Protein AF-A0A7T5UUF8-F1 (afdb_monomer_lite)

Radius of gyration: 21.66 Å; chains: 1; bounding box: 45×39×67 Å

Foldseek 3Di:
DPPVVVVVVVVVVVVVVVLLVVLLVDDPVVLLVLLVVLLVLLVVLLVLLLVLVVLCVVLVHPDDDPPVQLVVLVVVPPRSSVVSVCVSCVVSVLLVCLNPPDDDPVCNSVSSVSSVVSSVVSVVSSVVSVVSSVVSVVSSVVRVD

pLDDT: mean 80.57, std 10.42, range [52.81, 93.88]

Sequence (145 aa):
MSSVKQRWSRRYHEVKERDERWISSIDIRMMNRALGVLFVAFVSLNFVDVLTTLAAISNGGAYAEMNPIAAGLFRLGFGGFVLALGLKYFPIVPLAYGVFIKETAARSVQVRTVKLATLCVLGAADVFYLAVAINNLLNLAIALG

Secondary structure (DSSP, 8-state):
-HHHHHHHHHHHHHHHHHHHHHHHHS-HHHHHHHHHHHHHHHHHHHHHHHHHHHHHHHTT-----SSHHHHHHHTT-HHHHHHHHHHHHTTHHHHHHHHHPPP-GGGHHHHHHHHHHHHHHHHHHHHHHHHHHHHHHHHHHHHH-

Structure (mmCIF, N/CA/C/O backbone):
data_AF-A0A7T5UUF8-F1
#
_entry.id   AF-A0A7T5UUF8-F1
#
loop_
_atom_site.group_PDB
_atom_site.id
_atom_site.type_symbol
_atom_site.label_atom_id
_atom_site.label_alt_id
_atom_site.label_comp_id
_atom_site.label_asym_id
_atom_site.label_entity_id
_atom_site.label_seq_id
_atom_site.pdbx_PDB_ins_code
_atom_site.Cartn_x
_atom_site.Cartn_y
_atom_site.Cartn_z
_atom_site.occupancy
_atom_site.B_iso_or_equiv
_atom_site.auth_seq_id
_atom_site.auth_comp_id
_atom_site.auth_asym_id
_atom_site.auth_atom_id
_atom_site.pdbx_PDB_model_num
ATOM 1 N N . MET A 1 1 ? -15.603 30.301 34.777 1.00 56.84 1 MET A N 1
ATOM 2 C CA . MET A 1 1 ? -14.799 29.587 33.750 1.00 56.84 1 MET A CA 1
ATOM 3 C C . MET A 1 1 ? -15.007 28.058 33.703 1.00 56.84 1 MET A C 1
ATOM 5 O O . MET A 1 1 ? -14.436 27.421 32.827 1.00 56.84 1 MET A O 1
ATOM 9 N N . SER A 1 2 ? -15.844 27.449 34.562 1.00 66.94 2 SER A N 1
ATOM 10 C CA . SER A 1 2 ? -16.053 25.984 34.627 1.00 66.94 2 SER A CA 1
ATOM 11 C C . SER A 1 2 ? -17.140 25.428 33.686 1.00 66.94 2 SER A C 1
ATOM 13 O O . SER A 1 2 ? -16.999 24.310 33.192 1.00 66.94 2 SER A O 1
ATOM 15 N N . SER A 1 3 ? -18.187 26.203 33.374 1.00 71.56 3 SER A N 1
ATOM 16 C CA . SER A 1 3 ? -19.351 25.710 32.610 1.00 71.56 3 SER A CA 1
ATOM 17 C C . SER A 1 3 ? -19.058 25.436 31.131 1.00 71.56 3 SER A C 1
ATOM 19 O O . SER A 1 3 ? -19.655 24.542 30.535 1.00 71.56 3 SER A O 1
ATOM 21 N N . VAL A 1 4 ? -18.116 26.174 30.536 1.00 72.06 4 VAL A N 1
ATOM 22 C CA . VAL A 1 4 ? -17.712 26.002 29.133 1.00 72.06 4 VAL A CA 1
ATOM 23 C C . VAL A 1 4 ? -16.907 24.710 28.977 1.00 72.06 4 VAL A C 1
ATOM 25 O O . VAL A 1 4 ? -17.261 23.877 28.147 1.00 72.06 4 VAL A O 1
ATOM 28 N N . LYS A 1 5 ? -15.904 24.466 29.837 1.00 73.19 5 LYS A N 1
ATOM 29 C CA . LYS A 1 5 ? -15.117 23.216 29.837 1.00 73.19 5 LYS A CA 1
ATOM 30 C C . LYS A 1 5 ? -15.986 21.968 30.045 1.00 73.19 5 LYS A C 1
ATOM 32 O O . LYS A 1 5 ? -15.806 20.989 29.327 1.00 73.19 5 LYS A O 1
ATOM 37 N N . GLN A 1 6 ? -16.956 22.009 30.963 1.00 76.25 6 GLN A N 1
ATOM 38 C CA . GLN A 1 6 ? -17.884 20.888 31.176 1.00 76.25 6 GLN A CA 1
ATOM 39 C C . GLN A 1 6 ? -18.773 20.611 29.955 1.00 76.25 6 GLN A C 1
ATOM 41 O O . GLN A 1 6 ? -19.020 19.451 29.627 1.00 76.25 6 GLN A O 1
ATOM 46 N N . ARG A 1 7 ? -19.220 21.658 29.248 1.00 78.25 7 ARG A N 1
ATOM 47 C CA . ARG A 1 7 ? -20.055 21.517 28.046 1.00 78.25 7 ARG A CA 1
ATOM 48 C C . ARG A 1 7 ? -19.279 20.899 26.879 1.00 78.25 7 ARG A C 1
ATOM 50 O O . ARG A 1 7 ? -19.797 20.008 26.212 1.00 78.25 7 ARG A O 1
ATOM 57 N N . TRP A 1 8 ? -18.028 21.319 26.673 1.00 78.81 8 TRP A N 1
ATOM 58 C CA . TRP A 1 8 ? -17.142 20.726 25.662 1.00 78.81 8 TRP A CA 1
ATOM 59 C C . TRP A 1 8 ? -16.780 19.274 25.983 1.00 78.81 8 TRP A C 1
ATOM 61 O O . TRP A 1 8 ? -16.781 18.441 25.083 1.00 78.81 8 TRP A O 1
ATOM 71 N N . SER A 1 9 ? -16.541 18.952 27.259 1.00 80.94 9 SER A N 1
ATOM 72 C CA . SER A 1 9 ? -16.267 17.578 27.696 1.00 80.94 9 SER A CA 1
ATOM 73 C C . SER A 1 9 ? -17.456 16.642 27.448 1.00 80.94 9 SER A C 1
ATOM 75 O O . SER A 1 9 ? -17.261 15.578 26.864 1.00 80.94 9 SER A O 1
ATOM 77 N N . ARG A 1 10 ? -18.690 17.048 27.789 1.00 79.88 10 ARG A N 1
ATOM 78 C CA . ARG A 1 10 ? -19.894 16.252 27.475 1.00 79.88 10 ARG A CA 1
ATOM 79 C C . ARG A 1 10 ? -20.062 16.028 25.977 1.00 79.88 10 ARG A C 1
ATOM 81 O O . ARG A 1 10 ? -20.240 14.894 25.551 1.00 79.88 10 ARG A O 1
ATOM 88 N N . ARG A 1 11 ? -19.925 17.090 25.179 1.00 82.12 11 ARG A N 1
ATOM 89 C CA . ARG A 1 11 ? -20.056 16.996 23.720 1.00 82.12 11 ARG A CA 1
ATOM 90 C C . ARG A 1 11 ? -19.008 16.064 23.107 1.00 82.12 11 ARG A C 1
ATOM 92 O O . ARG A 1 11 ? -19.327 15.312 22.196 1.00 82.12 11 ARG A O 1
ATOM 99 N N . TYR A 1 12 ? -17.776 16.089 23.613 1.00 82.44 12 TYR A N 1
ATOM 100 C CA . TYR A 1 12 ? -16.722 15.179 23.167 1.00 82.44 12 TYR A CA 1
ATOM 101 C C . TYR A 1 12 ? -17.059 13.713 23.472 1.00 82.44 12 TYR A C 1
ATOM 103 O O . TYR A 1 12 ? -16.894 12.862 22.602 1.00 82.44 12 TYR A O 1
ATOM 111 N N . HIS A 1 13 ? -17.575 13.418 24.669 1.00 82.44 13 HIS A N 1
ATOM 112 C CA . HIS A 1 13 ? -18.007 12.064 25.029 1.00 82.44 13 HIS A CA 1
ATOM 113 C C . HIS A 1 13 ? -19.164 11.566 24.154 1.00 82.44 13 HIS A C 1
ATOM 115 O O . HIS A 1 13 ? -19.095 10.451 23.647 1.00 82.44 13 HIS A O 1
ATOM 121 N N . GLU A 1 14 ? -20.172 12.404 23.905 1.00 85.81 14 GLU A N 1
ATOM 122 C CA . GLU A 1 14 ? -21.310 12.054 23.043 1.00 85.81 14 GLU A CA 1
ATOM 123 C C . GLU A 1 14 ? -20.883 11.759 21.596 1.00 85.81 14 GLU A C 1
ATOM 125 O O . GLU A 1 14 ? -21.368 10.804 20.985 1.00 85.81 14 GLU A O 1
ATOM 130 N N . VAL A 1 15 ? -19.962 12.560 21.045 1.00 84.44 15 VAL A N 1
ATOM 131 C CA . VAL A 1 15 ? -19.406 12.335 19.700 1.00 84.44 15 VAL A CA 1
ATOM 132 C C . VAL A 1 15 ? -18.579 11.054 19.676 1.00 84.44 15 VAL A C 1
ATOM 134 O O . VAL A 1 15 ? -18.800 10.206 18.818 1.00 84.44 15 VAL A O 1
ATOM 137 N N . LYS A 1 16 ? -17.698 10.856 20.662 1.00 86.31 16 LYS A N 1
ATOM 138 C CA . LYS A 1 16 ? -16.865 9.656 20.757 1.00 86.31 16 LYS A CA 1
ATOM 139 C C . LYS A 1 16 ? -17.704 8.376 20.834 1.00 86.31 16 LYS A C 1
ATOM 141 O O . LYS A 1 16 ? -17.438 7.434 20.099 1.00 86.31 16 LYS A O 1
ATOM 146 N N . GLU A 1 17 ? -18.740 8.341 21.669 1.00 86.81 17 GLU A N 1
ATOM 147 C CA . GLU A 1 17 ? -19.630 7.176 21.777 1.00 86.81 17 GLU A CA 1
ATOM 148 C C . GLU A 1 17 ? -20.434 6.914 20.499 1.00 86.81 17 GLU A C 1
ATOM 150 O O . GLU A 1 17 ? -20.789 5.769 20.204 1.00 86.81 17 GLU A O 1
ATOM 155 N N . ARG A 1 18 ? -20.782 7.969 19.754 1.00 87.56 18 ARG A N 1
ATOM 156 C CA . ARG A 1 18 ? -21.434 7.832 18.450 1.00 87.56 18 ARG A CA 1
ATOM 157 C C . ARG A 1 18 ? -20.470 7.230 17.430 1.00 87.56 18 ARG A C 1
ATOM 159 O O . ARG A 1 18 ? -20.852 6.286 16.740 1.00 87.56 18 ARG A O 1
ATOM 166 N N . ASP A 1 19 ? -19.246 7.739 17.364 1.00 85.44 19 ASP A N 1
ATOM 167 C CA . ASP A 1 19 ? -18.224 7.277 16.424 1.00 85.44 19 ASP A CA 1
ATOM 168 C C . ASP A 1 19 ? -17.817 5.829 16.721 1.00 85.44 19 ASP A C 1
ATOM 170 O O . ASP A 1 19 ? -17.749 5.007 15.811 1.00 85.44 19 ASP A O 1
ATOM 174 N N . GLU A 1 20 ? -17.638 5.468 17.995 1.00 86.19 20 GLU A N 1
ATOM 175 C CA . GLU A 1 20 ? -17.353 4.091 18.413 1.00 86.19 20 GLU A CA 1
ATOM 176 C C . GLU A 1 20 ? -18.484 3.129 18.027 1.00 86.19 20 GLU A C 1
ATOM 178 O O . GLU A 1 20 ? -18.219 2.040 17.510 1.00 86.19 20 GLU A O 1
ATOM 183 N N . ARG A 1 21 ? -19.750 3.532 18.206 1.00 88.50 21 ARG A N 1
ATOM 184 C CA . ARG A 1 21 ? -20.916 2.756 17.751 1.00 88.50 21 ARG A CA 1
ATOM 185 C C . ARG A 1 21 ? -20.957 2.598 16.235 1.00 88.50 21 ARG A C 1
ATOM 187 O O . ARG A 1 21 ? -21.249 1.513 15.741 1.00 88.50 21 ARG A O 1
ATOM 194 N N . TRP A 1 22 ? -20.635 3.652 15.493 1.00 88.94 22 TRP A N 1
ATOM 195 C CA . TRP A 1 22 ? -20.592 3.582 14.037 1.00 88.94 22 TRP A CA 1
ATOM 196 C C . TRP A 1 22 ? -19.462 2.659 13.556 1.00 88.94 22 TRP A C 1
ATOM 198 O O . TRP A 1 22 ? -19.721 1.711 12.817 1.00 88.94 22 TRP A O 1
ATOM 208 N N . ILE A 1 23 ? -18.233 2.834 14.052 1.00 87.00 23 ILE A N 1
ATOM 209 C CA . ILE A 1 23 ? -17.071 2.000 13.694 1.00 87.00 23 ILE A CA 1
ATOM 210 C C . ILE A 1 23 ? -17.306 0.529 14.064 1.00 87.00 23 ILE A C 1
ATOM 212 O O . ILE A 1 23 ? -16.978 -0.382 13.300 1.00 87.00 23 ILE A O 1
ATOM 216 N N . SER A 1 24 ? -17.899 0.272 15.231 1.00 84.12 24 SER A N 1
ATOM 217 C CA . SER A 1 24 ? -18.223 -1.089 15.676 1.00 84.12 24 SER A CA 1
ATOM 218 C C . SER A 1 24 ? -19.371 -1.744 14.895 1.00 84.12 24 SER A C 1
ATOM 220 O O . SER A 1 24 ? -19.497 -2.969 14.929 1.00 84.12 24 SER A O 1
ATOM 222 N N . SER A 1 25 ? -20.162 -0.979 14.136 1.00 86.75 25 SER A N 1
ATOM 223 C CA . SER A 1 25 ? -21.200 -1.535 13.256 1.00 86.75 25 SER A CA 1
ATOM 224 C C . SER A 1 25 ? -20.663 -2.044 11.912 1.00 86.75 25 SER A C 1
ATOM 226 O O . SER A 1 25 ? -21.343 -2.797 11.220 1.00 86.75 25 SER A O 1
ATOM 228 N N . ILE A 1 26 ? -19.429 -1.680 11.548 1.00 85.31 26 ILE A N 1
ATOM 229 C CA . ILE A 1 26 ? -18.808 -2.063 10.273 1.00 85.31 26 ILE A CA 1
ATOM 230 C C . ILE A 1 26 ? -18.432 -3.547 10.277 1.00 85.31 26 ILE A C 1
ATOM 232 O O . ILE A 1 26 ? -17.770 -4.027 11.201 1.00 85.31 26 ILE A O 1
ATOM 236 N N . ASP A 1 27 ? -18.800 -4.264 9.211 1.00 88.06 27 ASP A N 1
ATOM 237 C CA . ASP A 1 27 ? -18.459 -5.677 9.045 1.00 88.06 27 ASP A CA 1
ATOM 238 C C . ASP A 1 27 ? -16.956 -5.861 8.770 1.00 88.06 27 ASP A C 1
ATOM 240 O O . ASP A 1 27 ? -16.442 -5.616 7.672 1.00 88.06 27 ASP A O 1
ATOM 244 N N . ILE A 1 28 ? -16.248 -6.353 9.788 1.00 85.88 28 ILE A N 1
ATOM 245 C CA . ILE A 1 28 ? -14.813 -6.636 9.727 1.00 85.88 28 ILE A CA 1
ATOM 246 C C . ILE A 1 28 ? -14.460 -7.680 8.658 1.00 85.88 28 ILE A C 1
ATOM 248 O O . ILE A 1 28 ? -13.387 -7.606 8.060 1.00 85.88 28 ILE A O 1
ATOM 252 N N . ARG A 1 29 ? -15.341 -8.649 8.376 1.00 88.31 29 ARG A N 1
ATOM 253 C CA . ARG A 1 29 ? -15.079 -9.695 7.376 1.00 88.31 29 ARG A CA 1
ATOM 254 C C . ARG A 1 29 ? -15.075 -9.101 5.980 1.00 88.31 29 ARG A C 1
ATOM 256 O O . ARG A 1 29 ? -14.168 -9.392 5.199 1.00 88.31 29 ARG A O 1
ATOM 263 N N . MET A 1 30 ? -16.048 -8.241 5.691 1.00 89.50 30 MET A N 1
ATOM 264 C CA . MET A 1 30 ? -16.116 -7.534 4.416 1.00 89.50 30 MET A CA 1
ATOM 265 C C . MET A 1 30 ? -14.916 -6.596 4.246 1.00 89.50 30 MET A C 1
ATOM 267 O O . MET A 1 30 ? -14.273 -6.619 3.198 1.00 89.50 30 MET A O 1
ATOM 271 N N . MET A 1 31 ? -14.545 -5.862 5.301 1.00 91.12 31 MET A N 1
ATOM 272 C CA . MET A 1 31 ? -13.371 -4.987 5.285 1.00 91.12 31 MET A CA 1
ATOM 273 C C . MET A 1 31 ? -12.065 -5.763 5.061 1.00 91.12 31 MET A C 1
ATOM 275 O O . MET A 1 31 ? -11.252 -5.358 4.238 1.00 91.12 31 MET A O 1
ATOM 279 N N . ASN A 1 32 ? -11.875 -6.909 5.722 1.00 91.75 32 ASN A N 1
ATOM 280 C CA . ASN A 1 32 ? -10.698 -7.760 5.517 1.00 91.75 32 ASN A CA 1
ATOM 281 C C . ASN A 1 32 ? -10.626 -8.324 4.095 1.00 91.75 32 ASN A C 1
ATOM 283 O O . ASN A 1 32 ? -9.542 -8.382 3.521 1.00 91.75 32 ASN A O 1
ATOM 287 N N . ARG A 1 33 ? -11.764 -8.724 3.513 1.00 93.44 33 ARG A N 1
ATOM 288 C CA . ARG A 1 33 ? -11.808 -9.200 2.125 1.00 93.44 33 ARG A CA 1
ATOM 289 C C . ARG A 1 33 ? -11.442 -8.081 1.149 1.00 93.44 33 ARG A C 1
ATOM 291 O O . ARG A 1 33 ? -10.605 -8.307 0.283 1.00 93.44 33 ARG A O 1
ATOM 298 N N . ALA A 1 34 ? -12.026 -6.892 1.309 1.00 93.00 34 ALA A N 1
ATOM 299 C CA . ALA A 1 34 ? -11.721 -5.735 0.469 1.00 93.00 34 ALA A CA 1
ATOM 300 C C . ALA A 1 34 ? -10.243 -5.327 0.580 1.00 93.00 34 ALA A C 1
ATOM 302 O O . ALA A 1 34 ? -9.565 -5.213 -0.435 1.00 93.00 34 ALA A O 1
ATOM 303 N N . LEU A 1 35 ? -9.723 -5.203 1.806 1.00 93.12 35 LEU A N 1
ATOM 304 C CA . LEU A 1 35 ? -8.309 -4.921 2.062 1.00 93.12 35 LEU A CA 1
ATOM 305 C C . LEU A 1 35 ? -7.384 -5.969 1.444 1.00 93.12 35 LEU A C 1
ATOM 307 O O . LEU A 1 35 ? -6.362 -5.605 0.881 1.00 93.12 35 LEU A O 1
ATOM 311 N N . GLY A 1 36 ? -7.735 -7.254 1.533 1.00 92.62 36 GLY A N 1
ATOM 312 C CA . GLY A 1 36 ? -6.949 -8.326 0.926 1.00 92.62 36 GLY A CA 1
ATOM 313 C C . GLY A 1 36 ? -6.875 -8.203 -0.596 1.00 92.62 36 GLY A C 1
ATOM 314 O O . GLY A 1 36 ? -5.789 -8.300 -1.157 1.00 92.62 36 GLY A O 1
ATOM 315 N N . VAL A 1 37 ? -8.008 -7.946 -1.257 1.00 93.88 37 VAL A N 1
ATOM 316 C CA . VAL A 1 37 ? -8.058 -7.760 -2.718 1.00 93.88 37 VAL A CA 1
ATOM 317 C C . VAL A 1 37 ? -7.260 -6.528 -3.146 1.00 93.88 37 VAL A C 1
ATOM 319 O O . VAL A 1 37 ? -6.428 -6.641 -4.042 1.00 93.88 37 VAL A O 1
ATOM 322 N N . LEU A 1 38 ? -7.466 -5.387 -2.482 1.00 93.38 38 LEU A N 1
ATOM 323 C CA . LEU A 1 38 ? -6.730 -4.150 -2.768 1.00 93.38 38 LEU A CA 1
ATOM 324 C C . LEU A 1 38 ? -5.228 -4.325 -2.526 1.00 93.38 38 LEU A C 1
ATOM 326 O O . LEU A 1 38 ? -4.410 -3.944 -3.345 1.00 93.38 38 LEU A O 1
ATOM 330 N N . PHE A 1 39 ? -4.834 -4.990 -1.441 1.00 93.44 39 PHE A N 1
ATOM 331 C CA . PHE A 1 39 ? -3.420 -5.231 -1.166 1.00 93.44 39 PHE A CA 1
ATOM 332 C C . PHE A 1 39 ? -2.754 -6.116 -2.228 1.00 93.44 39 PHE A C 1
ATOM 334 O O . PHE A 1 39 ? -1.623 -5.849 -2.628 1.00 93.44 39 PHE A O 1
ATOM 341 N N . VAL A 1 40 ? -3.445 -7.152 -2.713 1.00 93.75 40 VAL A N 1
ATOM 342 C CA . VAL A 1 40 ? -2.939 -7.973 -3.824 1.00 93.75 40 VAL A CA 1
ATOM 343 C C . VAL A 1 40 ? -2.815 -7.134 -5.096 1.00 93.75 40 VAL A C 1
ATOM 345 O O . VAL A 1 40 ? -1.762 -7.175 -5.729 1.00 93.75 40 VAL A O 1
ATOM 348 N N . ALA A 1 41 ? -3.835 -6.340 -5.437 1.00 91.94 41 ALA A N 1
ATOM 349 C CA . ALA A 1 41 ? -3.794 -5.443 -6.591 1.00 91.94 41 ALA A CA 1
ATOM 350 C C . ALA A 1 41 ? -2.618 -4.456 -6.497 1.00 91.94 41 ALA A C 1
ATOM 352 O O . ALA A 1 41 ? -1.829 -4.363 -7.436 1.00 91.94 41 ALA A O 1
ATOM 353 N N . PHE A 1 42 ? -2.430 -3.819 -5.342 1.00 91.12 42 PHE A N 1
ATOM 354 C CA . PHE A 1 42 ? -1.332 -2.899 -5.058 1.00 91.12 42 PHE A CA 1
ATOM 355 C C . PHE A 1 42 ? 0.045 -3.520 -5.300 1.00 91.12 42 PHE A C 1
ATOM 357 O O . PHE A 1 42 ? 0.900 -2.932 -5.970 1.00 91.12 42 PHE A O 1
ATOM 364 N N . VAL A 1 43 ? 0.268 -4.721 -4.758 1.00 89.81 43 VAL A N 1
ATOM 365 C CA . VAL A 1 43 ? 1.535 -5.446 -4.910 1.00 89.81 43 VAL A CA 1
ATOM 366 C C . VAL A 1 43 ? 1.748 -5.852 -6.368 1.00 89.81 43 VAL A C 1
ATOM 368 O O . VAL A 1 43 ? 2.853 -5.693 -6.885 1.00 89.81 43 VAL A O 1
ATOM 371 N N . SER A 1 44 ? 0.704 -6.327 -7.054 1.00 89.56 44 SER A N 1
ATOM 372 C CA . SER A 1 44 ? 0.777 -6.674 -8.476 1.00 89.56 44 SER A CA 1
ATOM 373 C C . SER A 1 44 ? 1.076 -5.460 -9.358 1.00 89.56 44 SER A C 1
ATOM 375 O O . SER A 1 44 ? 1.928 -5.557 -10.236 1.00 89.56 44 SER A O 1
ATOM 377 N N . LEU A 1 45 ? 0.443 -4.311 -9.112 1.00 87.81 45 LEU A N 1
ATOM 378 C CA . LEU A 1 45 ? 0.692 -3.077 -9.861 1.00 87.81 45 LEU A CA 1
ATOM 379 C C . LEU A 1 45 ? 2.116 -2.554 -9.644 1.00 87.81 45 LEU A C 1
ATOM 381 O O . LEU A 1 45 ? 2.786 -2.204 -10.612 1.00 87.81 45 LEU A O 1
ATOM 3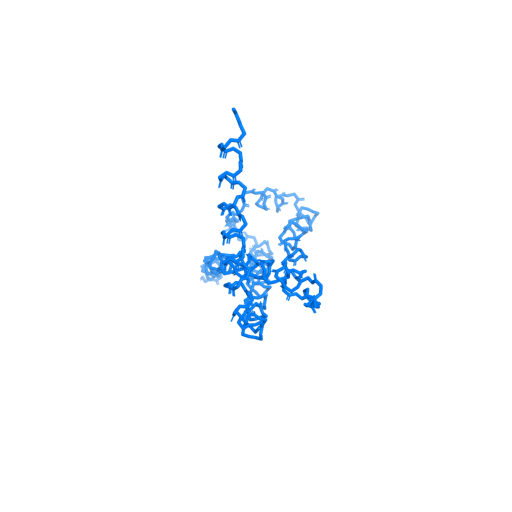85 N N . ASN A 1 46 ? 2.615 -2.578 -8.403 1.00 84.62 46 ASN A N 1
ATOM 386 C CA . ASN A 1 46 ? 4.016 -2.248 -8.112 1.00 84.62 46 ASN A CA 1
ATOM 387 C C . ASN A 1 46 ? 4.987 -3.195 -8.825 1.00 84.62 46 ASN A C 1
ATOM 389 O O . ASN A 1 46 ? 6.028 -2.769 -9.320 1.00 84.62 46 ASN A O 1
ATOM 393 N N . PHE A 1 47 ? 4.655 -4.483 -8.895 1.00 84.75 47 PHE A N 1
ATOM 394 C CA . PHE A 1 47 ? 5.481 -5.459 -9.596 1.00 84.75 47 PHE A CA 1
ATOM 395 C C . PHE A 1 47 ? 5.514 -5.209 -11.111 1.00 84.75 47 PHE A C 1
ATOM 397 O O . PHE A 1 47 ? 6.589 -5.246 -11.708 1.00 84.75 47 PHE A O 1
ATOM 404 N N . VAL A 1 48 ? 4.366 -4.903 -11.727 1.00 84.19 48 VAL A N 1
ATOM 405 C CA . VAL A 1 48 ? 4.290 -4.515 -13.147 1.00 84.19 48 VAL A CA 1
ATOM 406 C C . VAL A 1 48 ? 5.123 -3.264 -13.408 1.00 84.19 48 VAL A C 1
ATOM 408 O O . VAL A 1 48 ? 5.921 -3.253 -14.343 1.00 84.19 48 VAL A O 1
ATOM 411 N N . ASP A 1 49 ? 4.996 -2.245 -12.560 1.00 79.06 49 ASP A N 1
ATOM 412 C CA . ASP A 1 49 ? 5.786 -1.020 -12.653 1.00 79.06 49 ASP A CA 1
ATOM 413 C C . ASP A 1 49 ? 7.294 -1.328 -12.656 1.00 79.06 49 ASP A C 1
ATOM 415 O O . ASP A 1 49 ? 7.993 -1.011 -13.616 1.00 79.06 49 ASP A O 1
ATOM 419 N N . VAL A 1 50 ? 7.783 -2.082 -11.669 1.00 79.50 50 VAL A N 1
ATOM 420 C CA . VAL A 1 50 ? 9.196 -2.486 -11.579 1.00 79.50 50 VAL A CA 1
ATOM 421 C C . VAL A 1 50 ? 9.670 -3.274 -12.802 1.00 79.50 50 VAL A C 1
ATOM 423 O O . VAL A 1 50 ? 10.761 -3.008 -13.312 1.00 79.50 50 VAL A O 1
ATOM 426 N N . LEU A 1 51 ? 8.874 -4.231 -13.287 1.00 80.00 51 LEU A N 1
ATOM 427 C CA . LEU A 1 51 ? 9.228 -5.015 -14.471 1.00 80.00 51 LEU A CA 1
ATOM 428 C C . LEU A 1 51 ? 9.308 -4.148 -15.727 1.00 80.00 51 LEU A C 1
ATOM 430 O O . LEU A 1 51 ? 10.255 -4.285 -16.499 1.00 80.00 51 LEU A O 1
ATOM 434 N N . THR A 1 52 ? 8.348 -3.243 -15.925 1.00 74.88 52 THR A N 1
ATOM 435 C CA . THR A 1 52 ? 8.362 -2.328 -17.074 1.00 74.88 52 THR A CA 1
ATOM 436 C C . THR A 1 52 ? 9.546 -1.364 -17.012 1.00 74.88 52 THR A C 1
ATOM 438 O O . THR A 1 52 ? 10.207 -1.161 -18.030 1.00 74.88 52 THR A O 1
ATOM 441 N N . THR A 1 53 ? 9.901 -0.858 -15.823 1.00 73.00 53 THR A N 1
ATOM 442 C CA . THR A 1 53 ? 11.119 -0.059 -15.627 1.00 73.00 53 THR A CA 1
ATOM 443 C C . THR A 1 53 ? 12.378 -0.853 -15.984 1.00 73.00 53 THR A C 1
ATOM 445 O O . THR A 1 53 ? 13.243 -0.359 -16.706 1.00 73.00 53 THR A O 1
ATOM 448 N N . LEU A 1 54 ? 12.490 -2.096 -15.500 1.00 74.38 54 LEU A N 1
ATOM 449 C CA . LEU A 1 54 ? 13.646 -2.954 -15.762 1.00 74.38 54 LEU A CA 1
ATOM 450 C C . LEU A 1 54 ? 13.784 -3.266 -17.258 1.00 74.38 54 LEU A C 1
ATOM 452 O O . LEU A 1 54 ? 14.878 -3.150 -17.812 1.00 74.38 54 LEU A O 1
ATOM 456 N N . ALA A 1 55 ? 12.676 -3.609 -17.918 1.00 72.00 55 ALA A N 1
ATOM 457 C CA . ALA A 1 55 ? 12.640 -3.874 -19.351 1.00 72.00 55 ALA A CA 1
ATOM 458 C C . ALA A 1 55 ? 13.076 -2.643 -20.162 1.00 72.00 55 ALA A C 1
ATOM 460 O O . ALA A 1 55 ? 13.892 -2.772 -21.076 1.00 72.00 55 ALA A O 1
ATOM 461 N N . ALA A 1 56 ? 12.600 -1.450 -19.799 1.00 66.88 56 ALA A N 1
ATOM 462 C CA . ALA A 1 56 ? 12.961 -0.214 -20.485 1.00 66.88 56 ALA A CA 1
ATOM 463 C C . ALA A 1 56 ? 14.452 0.135 -20.322 1.00 66.88 56 ALA A C 1
ATOM 465 O O . ALA A 1 56 ? 15.110 0.465 -21.309 1.00 66.88 56 ALA A O 1
ATOM 466 N N . ILE A 1 57 ? 15.012 -0.025 -19.114 1.00 68.06 57 ILE A N 1
ATOM 467 C CA . ILE A 1 57 ? 16.452 0.156 -18.862 1.00 68.06 57 ILE A CA 1
ATOM 468 C C . ILE A 1 57 ? 17.278 -0.847 -19.681 1.00 68.06 57 ILE A C 1
ATOM 470 O O . ILE A 1 57 ? 18.270 -0.463 -20.299 1.00 68.06 57 ILE A O 1
ATOM 474 N N . SER A 1 58 ? 16.872 -2.122 -19.716 1.00 67.94 58 SER A N 1
ATOM 475 C CA . SER A 1 58 ? 17.623 -3.177 -20.414 1.00 67.94 58 SER A CA 1
ATOM 476 C C . SER A 1 58 ? 17.671 -3.006 -21.937 1.00 67.94 58 SER A C 1
ATOM 478 O O . SER A 1 58 ? 18.654 -3.399 -22.557 1.00 67.94 58 SER A O 1
ATOM 480 N N . ASN A 1 59 ? 16.649 -2.381 -22.530 1.00 62.56 59 ASN A N 1
ATOM 481 C CA . ASN A 1 59 ? 16.556 -2.154 -23.975 1.00 62.56 59 ASN A CA 1
ATOM 482 C C . ASN A 1 59 ? 17.098 -0.782 -24.414 1.00 62.56 59 ASN A C 1
ATOM 484 O O . ASN A 1 59 ? 16.933 -0.403 -25.570 1.00 62.56 59 ASN A O 1
ATOM 488 N N . GLY A 1 60 ? 17.714 -0.007 -23.510 1.00 57.12 60 GLY A N 1
ATOM 489 C CA . GLY A 1 60 ? 18.208 1.341 -23.825 1.00 57.12 60 GLY A CA 1
ATOM 490 C C . GLY A 1 60 ? 17.102 2.335 -24.204 1.00 57.12 60 GLY A C 1
ATOM 491 O O . GLY A 1 60 ? 17.388 3.384 -24.781 1.00 57.12 60 GLY A O 1
ATOM 492 N N . GLY A 1 61 ? 15.842 2.008 -23.899 1.00 56.12 61 GLY A N 1
ATOM 493 C CA . GLY A 1 61 ? 14.689 2.842 -24.205 1.00 56.12 61 GLY A CA 1
ATOM 494 C C . GLY A 1 61 ? 14.640 4.085 -23.318 1.00 56.12 61 GLY A C 1
ATOM 495 O O . GLY A 1 61 ? 15.076 4.074 -22.164 1.00 56.12 61 GLY A O 1
ATOM 496 N N . ALA A 1 62 ? 14.071 5.171 -23.843 1.00 52.81 62 ALA A N 1
ATOM 497 C CA . ALA A 1 62 ? 13.802 6.375 -23.066 1.00 52.81 62 ALA A CA 1
ATOM 498 C C . ALA A 1 62 ? 12.673 6.102 -22.055 1.00 52.81 62 ALA A C 1
ATOM 500 O O . ALA A 1 62 ? 11.494 6.275 -22.350 1.00 52.81 62 ALA A O 1
ATOM 501 N N . TYR A 1 63 ? 13.032 5.648 -20.855 1.00 56.88 63 TYR A N 1
ATOM 502 C CA . TYR A 1 63 ? 12.083 5.480 -19.759 1.00 56.88 63 TYR A CA 1
ATOM 503 C C . TYR A 1 63 ? 11.847 6.816 -19.044 1.00 56.88 63 TYR A C 1
ATOM 505 O O . TYR A 1 63 ? 12.761 7.389 -18.444 1.00 56.88 63 TYR A O 1
ATOM 513 N N . ALA A 1 64 ? 10.611 7.31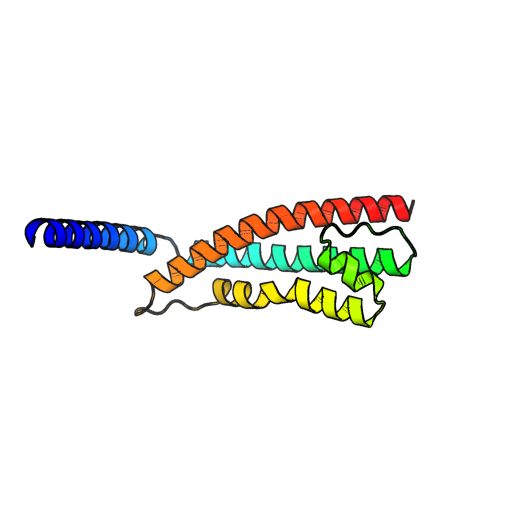0 -19.097 1.00 56.94 64 ALA A N 1
ATOM 514 C CA . ALA A 1 64 ? 10.171 8.481 -18.350 1.00 56.94 64 ALA A CA 1
ATOM 515 C C . ALA A 1 64 ? 9.517 8.039 -17.031 1.00 56.94 64 ALA A C 1
ATOM 517 O O . ALA A 1 64 ? 8.304 7.864 -16.948 1.00 56.94 64 ALA A O 1
ATOM 518 N N . GLU A 1 65 ? 10.333 7.841 -15.994 1.00 60.41 65 GLU A N 1
ATOM 519 C CA . GLU A 1 65 ? 9.848 7.556 -14.639 1.00 60.41 65 GLU A CA 1
ATOM 520 C C . GLU A 1 65 ? 9.079 8.771 -14.091 1.00 60.41 65 GLU A C 1
ATOM 522 O O . GLU A 1 65 ? 9.646 9.858 -13.948 1.00 60.41 65 GLU A O 1
ATOM 527 N N . MET A 1 66 ? 7.792 8.594 -13.770 1.00 61.28 66 MET A N 1
ATOM 528 C CA . MET A 1 66 ? 6.945 9.681 -13.257 1.00 61.28 66 MET A CA 1
ATOM 529 C C . MET A 1 66 ? 7.336 10.106 -11.838 1.00 61.28 66 MET A C 1
ATOM 531 O O . MET A 1 66 ? 7.044 11.231 -11.432 1.00 61.28 66 MET A O 1
ATOM 535 N N . ASN A 1 67 ? 8.005 9.234 -11.075 1.00 63.72 67 ASN A N 1
ATOM 536 C CA . ASN A 1 67 ? 8.546 9.588 -9.771 1.00 63.72 67 ASN A CA 1
ATOM 537 C C . ASN A 1 67 ? 9.954 10.212 -9.918 1.00 63.72 67 ASN A C 1
ATOM 539 O O . ASN A 1 67 ? 10.921 9.486 -10.160 1.00 63.72 67 ASN A O 1
ATOM 543 N N . PRO A 1 68 ? 10.130 11.530 -9.697 1.00 63.22 68 PRO A N 1
ATOM 544 C CA . PRO A 1 68 ? 11.409 12.210 -9.921 1.00 63.22 68 PRO A CA 1
ATOM 545 C C . PRO A 1 68 ? 12.540 11.693 -9.019 1.00 63.22 68 PRO A C 1
ATOM 547 O O . PRO A 1 68 ? 13.708 11.744 -9.403 1.00 63.22 68 PRO A O 1
ATOM 550 N N . ILE A 1 69 ? 12.207 11.153 -7.840 1.00 66.38 69 ILE A N 1
ATOM 551 C CA . ILE A 1 69 ? 13.185 10.566 -6.915 1.00 66.38 69 ILE A CA 1
ATOM 552 C C . ILE A 1 69 ? 13.673 9.220 -7.459 1.00 66.38 69 ILE A C 1
ATOM 554 O O . ILE A 1 69 ? 14.878 8.981 -7.522 1.00 66.38 69 ILE A O 1
ATOM 558 N N . ALA A 1 70 ? 12.755 8.361 -7.910 1.00 63.12 70 ALA A N 1
ATOM 559 C CA . ALA A 1 70 ? 13.114 7.085 -8.525 1.00 63.12 70 ALA A CA 1
ATOM 560 C C . ALA A 1 70 ? 13.876 7.299 -9.844 1.00 63.12 70 ALA A C 1
ATOM 562 O O . ALA A 1 70 ? 14.888 6.643 -10.077 1.00 63.12 70 ALA A O 1
ATOM 563 N N . ALA A 1 71 ? 13.473 8.290 -10.648 1.00 65.62 71 ALA A N 1
ATOM 564 C CA . ALA A 1 71 ? 14.159 8.688 -11.875 1.00 65.62 71 ALA A CA 1
ATOM 565 C C . ALA A 1 71 ? 15.625 9.074 -11.618 1.00 65.62 71 ALA A C 1
ATOM 567 O O . ALA A 1 71 ? 16.524 8.646 -12.341 1.00 65.62 71 ALA A O 1
ATOM 568 N N . GLY A 1 72 ? 15.872 9.869 -10.569 1.00 65.50 72 GLY A N 1
ATOM 569 C CA . GLY A 1 72 ? 17.220 10.257 -10.154 1.00 65.50 72 GLY A CA 1
ATOM 570 C C . GLY A 1 72 ? 18.063 9.065 -9.701 1.00 65.50 72 GLY A C 1
ATOM 571 O O . GLY A 1 72 ? 19.240 8.983 -10.041 1.00 65.50 72 GLY A O 1
ATOM 572 N N . LEU A 1 73 ? 17.452 8.110 -8.999 1.00 69.19 73 LEU A N 1
ATOM 573 C CA . LEU A 1 73 ? 18.129 6.899 -8.543 1.00 69.19 73 LEU A CA 1
ATOM 574 C C . LEU A 1 73 ? 18.453 5.941 -9.697 1.00 69.19 73 LEU A C 1
ATOM 576 O O . LEU A 1 73 ? 19.558 5.412 -9.735 1.00 69.19 73 LEU A O 1
ATOM 580 N N . PHE A 1 74 ? 17.580 5.776 -10.694 1.00 69.25 74 PHE A N 1
ATOM 581 C CA . PHE A 1 74 ? 17.884 4.930 -11.858 1.00 69.25 74 PHE A CA 1
ATOM 582 C C . PHE A 1 74 ? 19.088 5.423 -12.673 1.00 69.25 74 PHE A C 1
ATOM 584 O O . PHE A 1 74 ? 19.804 4.617 -13.265 1.00 69.25 74 PHE A O 1
ATOM 591 N N . ARG A 1 75 ? 19.380 6.729 -12.647 1.00 68.00 75 ARG A N 1
ATOM 592 C CA . ARG A 1 75 ? 20.560 7.314 -13.311 1.00 68.00 75 ARG A CA 1
ATOM 593 C C . ARG A 1 75 ? 21.891 6.960 -12.640 1.00 68.00 75 ARG A C 1
ATOM 595 O O . ARG A 1 75 ? 22.934 7.144 -13.257 1.00 68.00 75 ARG A O 1
ATOM 602 N N . LEU A 1 76 ? 21.875 6.438 -11.412 1.00 71.81 76 LEU A N 1
ATOM 603 C CA . LEU A 1 76 ? 23.075 6.028 -10.668 1.00 71.81 76 LEU A CA 1
ATOM 604 C C . LEU A 1 76 ? 23.501 4.575 -10.966 1.00 71.81 76 LEU A C 1
ATOM 606 O O . LEU A 1 76 ? 24.340 4.014 -10.260 1.00 71.81 76 LEU A O 1
ATOM 610 N N . GLY A 1 77 ? 22.920 3.942 -11.989 1.00 69.31 77 GLY A N 1
ATOM 611 C CA . GLY A 1 77 ? 23.208 2.557 -12.360 1.00 69.31 77 GLY A CA 1
ATOM 612 C C . GLY A 1 77 ? 22.579 1.537 -11.404 1.00 69.31 77 GLY A C 1
ATOM 613 O O . GLY A 1 77 ? 21.591 1.814 -10.723 1.00 69.31 77 GLY A O 1
ATOM 614 N N . PHE A 1 78 ? 23.145 0.328 -11.345 1.00 70.75 78 PHE A N 1
ATOM 615 C CA . PHE A 1 78 ? 22.541 -0.809 -10.634 1.00 70.75 78 PHE A CA 1
ATOM 616 C C . PHE A 1 78 ? 22.309 -0.557 -9.133 1.00 70.75 78 PHE A C 1
ATOM 618 O O . PHE A 1 78 ? 21.266 -0.922 -8.596 1.00 70.75 78 PHE A O 1
ATOM 625 N N . GLY A 1 79 ? 23.239 0.119 -8.448 1.00 74.19 79 GLY A N 1
ATOM 626 C CA . GLY A 1 79 ? 23.074 0.455 -7.028 1.00 74.19 79 GLY A CA 1
ATOM 627 C C . GLY A 1 79 ? 21.896 1.404 -6.777 1.00 74.19 79 GLY A C 1
ATOM 628 O O . GLY A 1 79 ? 21.132 1.218 -5.831 1.00 74.19 79 GLY A O 1
ATOM 629 N N . GLY A 1 80 ? 21.698 2.380 -7.665 1.00 75.19 80 GLY A N 1
ATOM 630 C CA . GLY A 1 80 ? 20.549 3.276 -7.613 1.00 75.19 80 GLY A CA 1
ATOM 631 C C . GLY A 1 80 ? 19.227 2.577 -7.934 1.00 75.19 80 GLY A C 1
ATOM 632 O O . GLY A 1 80 ? 18.223 2.849 -7.281 1.00 75.19 80 GLY A O 1
ATOM 633 N N . PHE A 1 81 ? 19.236 1.597 -8.841 1.00 74.50 81 PHE A N 1
ATOM 634 C CA . PHE A 1 81 ? 18.084 0.725 -9.085 1.00 74.50 81 PHE A CA 1
ATOM 635 C C . PHE A 1 81 ? 17.667 -0.043 -7.819 1.00 74.50 81 PHE A C 1
ATOM 637 O O . PHE A 1 81 ? 16.496 -0.018 -7.451 1.00 74.50 81 PHE A O 1
ATOM 644 N N . VAL A 1 82 ? 18.611 -0.648 -7.087 1.00 79.50 82 VAL A N 1
ATOM 645 C CA . VAL A 1 82 ? 18.316 -1.357 -5.824 1.00 79.50 82 VAL A CA 1
ATOM 646 C C . VAL A 1 82 ? 17.743 -0.415 -4.757 1.00 79.50 82 VAL A C 1
ATOM 648 O O . VAL A 1 82 ? 16.786 -0.770 -4.069 1.00 79.50 82 VAL A O 1
ATOM 651 N N . LEU A 1 83 ? 18.272 0.807 -4.639 1.00 79.50 83 LEU A N 1
ATOM 652 C CA . LEU A 1 83 ? 17.729 1.814 -3.719 1.00 79.50 83 LEU A CA 1
ATOM 653 C C . LEU A 1 83 ? 16.326 2.283 -4.129 1.00 79.50 83 LEU A C 1
ATOM 655 O O . LEU A 1 83 ? 15.460 2.449 -3.269 1.00 79.50 83 LEU A O 1
ATOM 659 N N . ALA A 1 84 ? 16.078 2.451 -5.429 1.00 77.00 84 ALA A N 1
ATOM 660 C CA . ALA A 1 84 ? 14.759 2.791 -5.954 1.00 77.00 84 ALA A CA 1
ATOM 661 C C . ALA A 1 84 ? 13.738 1.679 -5.672 1.00 77.00 84 ALA A C 1
ATOM 663 O O . ALA A 1 84 ? 12.614 1.982 -5.274 1.00 77.00 84 ALA A O 1
ATOM 664 N N . LEU A 1 85 ? 14.133 0.404 -5.789 1.00 79.69 85 LEU A N 1
ATOM 665 C CA . LEU A 1 85 ? 13.305 -0.722 -5.352 1.00 79.69 85 LEU A CA 1
ATOM 666 C C . LEU A 1 85 ? 13.012 -0.634 -3.855 1.00 79.69 85 LEU A C 1
ATOM 668 O O . LEU A 1 85 ? 11.855 -0.709 -3.457 1.00 79.69 85 LEU A O 1
ATOM 672 N N . GLY A 1 86 ? 14.030 -0.397 -3.025 1.00 79.88 86 GLY A N 1
ATOM 673 C CA . GLY A 1 86 ? 13.839 -0.202 -1.588 1.00 79.88 86 GLY A CA 1
ATOM 674 C C . GLY A 1 86 ? 12.768 0.850 -1.282 1.00 79.88 86 GLY A C 1
ATOM 675 O O . GLY A 1 86 ? 11.861 0.587 -0.497 1.00 79.88 86 GLY A O 1
ATOM 676 N N . LEU A 1 87 ? 12.810 2.000 -1.959 1.00 80.19 87 LEU A N 1
ATOM 677 C CA . LEU A 1 87 ? 11.822 3.070 -1.789 1.00 80.19 87 LEU A CA 1
ATOM 678 C C . LEU A 1 87 ? 10.432 2.728 -2.342 1.00 80.19 87 LEU A C 1
ATOM 680 O O . LEU A 1 87 ? 9.443 3.096 -1.710 1.00 80.19 87 LEU A O 1
ATOM 684 N N . LYS A 1 88 ? 10.335 2.026 -3.480 1.00 77.25 88 LYS A N 1
ATOM 685 C CA . LYS A 1 88 ? 9.045 1.584 -4.046 1.00 77.25 88 LYS A CA 1
ATOM 686 C C . LYS A 1 88 ? 8.367 0.541 -3.148 1.00 77.25 88 LYS A C 1
ATOM 688 O O . LYS A 1 88 ? 7.165 0.626 -2.916 1.00 77.25 88 LYS A O 1
ATOM 693 N N . TYR A 1 89 ? 9.131 -0.394 -2.575 1.00 82.50 89 TYR A N 1
ATOM 694 C CA . TYR A 1 89 ? 8.591 -1.460 -1.723 1.00 82.50 89 TYR A CA 1
ATOM 695 C C . TYR A 1 89 ? 8.425 -1.057 -0.249 1.00 82.50 89 TYR A C 1
ATOM 697 O O . TYR A 1 89 ? 7.643 -1.685 0.464 1.00 82.50 89 TYR A O 1
ATOM 705 N N . PHE A 1 90 ? 9.103 -0.011 0.232 1.00 84.31 90 PHE A N 1
ATOM 706 C CA . PHE A 1 90 ? 9.022 0.416 1.634 1.00 84.31 90 PHE A CA 1
ATOM 707 C C . PHE A 1 90 ? 7.581 0.649 2.142 1.00 84.31 90 PHE A C 1
ATOM 709 O O . PHE A 1 90 ? 7.251 0.140 3.218 1.00 84.31 90 PHE A O 1
ATOM 716 N N . PRO A 1 91 ? 6.676 1.314 1.392 1.00 83.62 91 PRO A N 1
ATOM 717 C CA . PRO A 1 91 ? 5.286 1.513 1.810 1.00 83.62 91 PRO A CA 1
ATOM 718 C C . PRO A 1 91 ? 4.470 0.221 1.967 1.00 83.62 91 PRO A C 1
ATOM 720 O O . PRO A 1 91 ? 3.455 0.233 2.661 1.00 83.62 91 PRO A O 1
ATOM 723 N N . ILE A 1 92 ? 4.898 -0.904 1.380 1.00 87.50 92 ILE A N 1
ATOM 724 C CA . ILE A 1 92 ? 4.179 -2.183 1.497 1.00 87.50 92 ILE A CA 1
ATOM 725 C C . ILE A 1 92 ? 4.166 -2.669 2.944 1.00 87.50 92 ILE A C 1
ATOM 727 O O . ILE A 1 92 ? 3.164 -3.225 3.377 1.00 87.50 92 ILE A O 1
ATOM 731 N N . VAL A 1 93 ? 5.229 -2.438 3.718 1.00 88.12 93 VAL A N 1
ATOM 732 C CA . VAL A 1 93 ? 5.333 -2.927 5.103 1.00 88.12 93 VAL A CA 1
ATOM 733 C C . VAL A 1 93 ? 4.258 -2.325 6.025 1.00 88.12 93 VAL A C 1
ATOM 735 O O . VAL A 1 93 ? 3.507 -3.096 6.633 1.00 88.12 93 VAL A O 1
ATOM 738 N N . PRO A 1 94 ? 4.111 -0.988 6.143 1.00 88.56 94 PRO A N 1
ATOM 739 C CA . PRO A 1 94 ? 3.050 -0.408 6.964 1.00 88.56 94 PRO A CA 1
ATOM 740 C C . PRO A 1 94 ? 1.643 -0.715 6.424 1.00 88.56 94 PRO A C 1
ATOM 742 O O . PRO A 1 94 ? 0.723 -0.910 7.219 1.00 88.56 94 PRO A O 1
ATOM 745 N N . LEU A 1 95 ? 1.462 -0.829 5.101 1.00 88.81 95 LEU A N 1
ATOM 746 C CA . LEU A 1 95 ? 0.174 -1.216 4.511 1.00 88.81 95 LEU A CA 1
ATOM 747 C C . LEU A 1 95 ? -0.184 -2.672 4.826 1.00 88.81 95 LEU A C 1
ATOM 749 O O . LEU A 1 95 ? -1.306 -2.951 5.244 1.00 88.81 95 LEU A O 1
ATOM 753 N N . ALA A 1 96 ? 0.778 -3.590 4.726 1.00 90.94 96 ALA A N 1
ATOM 754 C CA . ALA A 1 96 ? 0.612 -4.985 5.114 1.00 90.94 96 ALA A CA 1
ATOM 755 C C . ALA A 1 96 ? 0.238 -5.095 6.596 1.00 90.94 96 ALA A C 1
ATOM 757 O O . ALA A 1 96 ? -0.669 -5.847 6.948 1.00 90.94 96 ALA A O 1
ATOM 758 N N . TYR A 1 97 ? 0.867 -4.302 7.469 1.00 92.00 97 TYR A N 1
ATOM 759 C CA . TYR A 1 97 ? 0.469 -4.238 8.873 1.00 92.00 97 TYR A CA 1
ATOM 760 C C . TYR A 1 97 ? -1.008 -3.840 9.028 1.00 92.00 97 TYR A C 1
ATOM 762 O O . TYR A 1 97 ? -1.758 -4.544 9.702 1.00 92.00 97 TYR A O 1
ATOM 770 N N . GLY A 1 98 ? -1.459 -2.769 8.366 1.00 89.50 98 GLY A N 1
ATOM 771 C CA . GLY A 1 98 ? -2.861 -2.331 8.409 1.00 89.50 98 GLY A CA 1
ATOM 772 C C . GLY A 1 98 ? -3.854 -3.359 7.844 1.00 89.50 9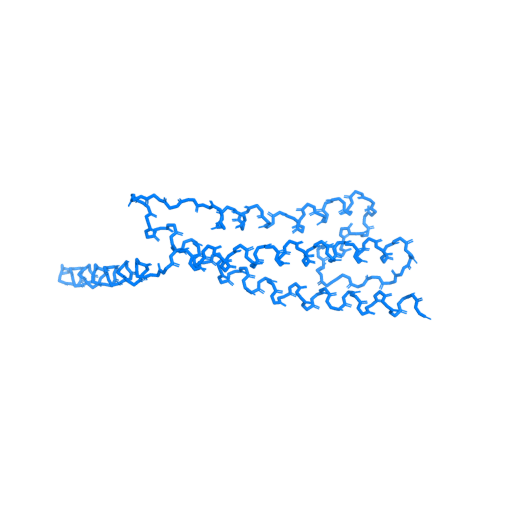8 GLY A C 1
ATOM 773 O O . GLY A 1 98 ? -4.963 -3.515 8.360 1.00 89.50 98 GLY A O 1
ATOM 774 N N . VAL A 1 99 ? -3.444 -4.124 6.831 1.00 92.00 99 VAL A N 1
ATOM 775 C CA . VAL A 1 99 ? -4.247 -5.200 6.231 1.00 92.00 99 VAL A CA 1
ATOM 776 C C . VAL A 1 99 ? -4.350 -6.401 7.173 1.00 92.00 99 VAL A C 1
ATOM 778 O O . VAL A 1 99 ? -5.453 -6.887 7.434 1.00 92.00 99 VAL A O 1
ATOM 781 N N . PHE A 1 100 ? -3.229 -6.862 7.731 1.00 93.12 100 PHE A N 1
ATOM 782 C CA . PHE A 1 100 ? -3.142 -8.129 8.465 1.00 93.12 100 PHE A CA 1
ATOM 783 C C . PHE A 1 100 ? -3.243 -8.001 9.990 1.00 93.12 100 PHE A C 1
ATOM 785 O O . PHE A 1 100 ? -3.296 -9.024 10.678 1.00 93.12 100 PHE A O 1
ATOM 792 N N . ILE A 1 101 ? -3.318 -6.784 10.541 1.00 92.88 101 ILE A N 1
ATOM 793 C CA . ILE A 1 101 ? -3.541 -6.583 11.976 1.00 92.88 101 ILE A CA 1
ATOM 794 C C . ILE A 1 101 ? -4.811 -7.321 12.429 1.00 92.88 101 ILE A C 1
ATOM 796 O O . ILE A 1 101 ? -5.889 -7.195 11.832 1.00 92.88 101 ILE A O 1
ATOM 800 N N . LYS A 1 102 ? -4.667 -8.129 13.484 1.00 89.00 102 LYS A N 1
ATOM 801 C CA . LYS A 1 102 ? -5.756 -8.923 14.060 1.00 89.00 102 LYS A CA 1
ATOM 802 C C . LYS A 1 102 ? -6.558 -8.087 15.048 1.00 89.00 102 LYS A C 1
ATOM 804 O O . LYS A 1 102 ? -5.997 -7.374 15.877 1.00 89.00 102 LYS A O 1
ATOM 809 N N . GLU A 1 103 ? -7.875 -8.212 14.969 1.00 84.44 103 GLU A N 1
ATOM 810 C CA . GLU A 1 103 ? -8.783 -7.602 15.934 1.00 84.44 103 GLU A CA 1
ATOM 811 C C . GLU A 1 103 ? -8.734 -8.372 17.260 1.00 84.44 103 GLU A C 1
ATOM 813 O O . GLU A 1 103 ? -8.768 -9.602 17.278 1.00 84.44 103 GLU A O 1
ATOM 818 N N . THR A 1 104 ? -8.659 -7.647 18.376 1.00 84.25 104 THR A N 1
ATOM 819 C CA . THR A 1 104 ? -8.814 -8.201 19.727 1.00 84.25 104 THR A CA 1
ATOM 820 C C . THR A 1 104 ? -9.947 -7.474 20.439 1.00 84.25 104 THR A C 1
ATOM 822 O O . THR A 1 104 ? -10.203 -6.303 20.158 1.00 84.25 104 THR A O 1
ATOM 825 N N . ALA A 1 105 ? -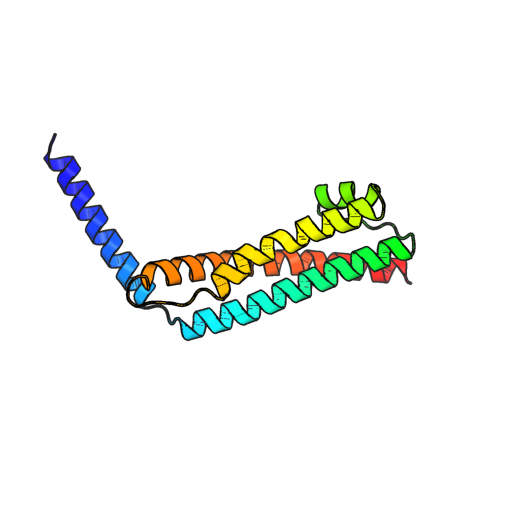10.616 -8.138 21.387 1.00 77.56 105 ALA A N 1
ATOM 826 C CA . ALA A 1 105 ? -11.755 -7.558 22.108 1.00 77.56 105 ALA A CA 1
ATOM 827 C C . ALA A 1 105 ? -11.416 -6.214 22.785 1.00 77.56 105 ALA A C 1
ATOM 829 O O . ALA A 1 105 ? -12.238 -5.305 22.802 1.00 77.56 105 ALA A O 1
ATOM 830 N N . ALA A 1 106 ? -10.180 -6.057 23.270 1.00 79.81 106 ALA A N 1
ATOM 831 C CA . ALA A 1 106 ? -9.708 -4.833 23.916 1.00 79.81 106 ALA A CA 1
ATOM 832 C C . ALA A 1 106 ? -9.384 -3.681 22.942 1.00 79.81 106 ALA A C 1
ATOM 834 O O . ALA A 1 106 ? -9.228 -2.544 23.381 1.00 79.81 106 ALA A O 1
ATOM 835 N N . ARG A 1 107 ? -9.229 -3.954 21.638 1.00 83.56 107 ARG A N 1
ATOM 836 C CA . ARG A 1 107 ? -8.785 -2.971 20.629 1.00 83.56 107 ARG A CA 1
ATOM 837 C C . ARG A 1 107 ? -9.647 -2.970 19.364 1.00 83.56 107 ARG A C 1
ATOM 839 O O . ARG A 1 107 ? -9.183 -2.538 18.312 1.00 83.56 107 ARG A O 1
ATOM 846 N N . SER A 1 108 ? -10.894 -3.429 19.450 1.00 84.44 108 SER A N 1
ATOM 847 C CA . SER A 1 108 ? -11.798 -3.591 18.301 1.00 84.44 108 SER A CA 1
ATOM 848 C C . SER A 1 108 ? -11.980 -2.300 17.499 1.00 84.44 108 SER A C 1
ATOM 850 O O . SER A 1 108 ? -11.709 -2.268 16.300 1.00 84.44 108 SER A O 1
ATOM 852 N N . VAL A 1 109 ? -12.336 -1.204 18.174 1.00 86.06 109 VAL A N 1
ATOM 853 C CA . VAL A 1 109 ? -12.516 0.114 17.547 1.00 86.06 109 VAL A CA 1
ATOM 854 C C . VAL A 1 109 ? -11.216 0.594 16.902 1.00 86.06 109 VAL A C 1
ATOM 856 O O . VAL A 1 109 ? -11.213 0.974 15.738 1.00 86.06 109 VAL A O 1
ATOM 859 N N . GLN A 1 110 ? -10.096 0.529 17.626 1.00 88.44 110 GLN A N 1
ATOM 860 C CA . GLN A 1 110 ? -8.795 1.008 17.144 1.00 88.44 110 GLN A CA 1
ATOM 861 C C . GLN A 1 110 ? -8.351 0.255 15.885 1.00 88.44 110 GLN A C 1
ATOM 863 O O . GLN A 1 110 ? -7.950 0.872 14.901 1.00 88.44 110 GLN A O 1
ATOM 868 N N . VAL A 1 111 ? -8.461 -1.077 15.898 1.00 89.31 111 VAL A N 1
ATOM 869 C CA . VAL A 1 111 ? -8.103 -1.927 14.757 1.00 89.31 111 VAL A CA 1
ATOM 870 C C . VAL A 1 111 ? -8.997 -1.631 13.554 1.00 89.31 111 VAL A C 1
ATOM 872 O O . VAL A 1 111 ? -8.500 -1.552 12.431 1.00 89.31 111 VAL A O 1
ATOM 875 N N . ARG A 1 112 ? -10.298 -1.412 13.765 1.00 89.88 112 ARG A N 1
ATOM 876 C CA . ARG A 1 112 ? -11.225 -1.048 12.685 1.00 89.88 112 ARG A CA 1
ATOM 877 C C . ARG A 1 112 ? -10.930 0.325 12.099 1.00 89.88 112 ARG A C 1
ATOM 879 O O . ARG A 1 112 ? -10.943 0.456 10.881 1.00 89.88 112 ARG A O 1
ATOM 886 N N . THR A 1 113 ? -10.590 1.313 12.924 1.00 90.06 113 THR A N 1
ATOM 887 C CA . THR A 1 113 ? -10.152 2.632 12.448 1.00 90.06 113 THR A CA 1
ATOM 888 C C . THR A 1 113 ? -8.892 2.522 11.594 1.00 90.06 113 THR A C 1
ATOM 890 O O . THR A 1 113 ? -8.837 3.094 10.508 1.00 90.06 113 THR A O 1
ATOM 893 N N . VAL A 1 114 ? -7.897 1.747 12.041 1.00 92.00 114 VAL A N 1
ATOM 894 C CA . VAL A 1 114 ? -6.665 1.509 11.270 1.00 92.00 114 VAL A CA 1
ATOM 895 C C . VAL A 1 114 ? -6.981 0.832 9.938 1.00 92.00 114 VAL A C 1
ATOM 897 O O . VAL A 1 114 ? -6.479 1.260 8.902 1.00 92.00 114 VAL A O 1
ATOM 900 N N . LYS A 1 115 ? -7.845 -0.186 9.933 1.00 92.31 115 LYS A N 1
ATOM 901 C CA . LYS A 1 115 ? -8.259 -0.883 8.710 1.00 92.31 115 LYS A CA 1
ATOM 902 C C . LYS A 1 115 ? -9.036 0.015 7.748 1.00 92.31 115 LYS A C 1
ATOM 904 O O . LYS A 1 115 ? -8.769 -0.040 6.554 1.00 92.31 115 LYS A O 1
ATOM 909 N N . LEU A 1 116 ? -9.922 0.881 8.241 1.00 92.25 116 LEU A N 1
ATOM 910 C CA . LEU A 1 116 ? -10.611 1.884 7.420 1.00 92.25 116 LEU A CA 1
ATOM 911 C C . LEU A 1 116 ? -9.634 2.877 6.791 1.00 92.25 116 LEU A C 1
ATOM 913 O O . LEU A 1 116 ? -9.694 3.118 5.590 1.00 92.25 116 LEU A O 1
ATOM 917 N N . ALA A 1 117 ? -8.711 3.422 7.586 1.00 92.75 117 ALA A N 1
ATOM 918 C CA . ALA A 1 117 ? -7.680 4.320 7.076 1.00 92.75 117 ALA A CA 1
ATOM 919 C C . ALA A 1 117 ? -6.818 3.617 6.016 1.00 92.75 117 ALA A C 1
ATOM 921 O O . ALA A 1 117 ? -6.566 4.175 4.951 1.00 92.75 117 ALA A O 1
ATOM 922 N N . THR A 1 118 ? -6.443 2.361 6.272 1.00 93.06 118 THR A N 1
ATOM 923 C CA . THR A 1 118 ? -5.690 1.526 5.326 1.00 93.06 118 THR A CA 1
ATOM 924 C C . THR A 1 118 ? -6.481 1.289 4.043 1.00 93.06 118 THR A C 1
ATOM 926 O O . THR A 1 118 ? -5.902 1.343 2.967 1.00 93.06 118 THR A O 1
ATOM 929 N N . LEU A 1 119 ? -7.798 1.083 4.130 1.00 93.62 119 LEU A N 1
ATOM 930 C CA . LEU A 1 119 ? -8.664 0.867 2.973 1.00 93.62 119 LEU A CA 1
ATOM 931 C C . LEU A 1 119 ? -8.736 2.114 2.087 1.00 93.62 119 LEU A C 1
ATOM 933 O O . LEU A 1 119 ? -8.594 2.000 0.873 1.00 93.62 119 LEU A O 1
ATOM 937 N N . CYS A 1 120 ? -8.880 3.299 2.683 1.00 93.12 120 CYS A N 1
ATOM 938 C CA . CYS A 1 120 ? -8.848 4.561 1.942 1.00 93.12 120 CYS A CA 1
ATOM 939 C C . CYS A 1 120 ? -7.489 4.796 1.267 1.00 93.12 120 CYS A C 1
ATOM 941 O O . CYS A 1 120 ? -7.440 5.171 0.098 1.00 93.12 120 CYS A O 1
ATOM 943 N N . VAL A 1 121 ? -6.389 4.558 1.991 1.00 92.50 121 VAL A N 1
ATOM 944 C CA . VAL A 1 121 ? -5.031 4.747 1.462 1.00 92.50 121 VAL A CA 1
ATOM 945 C C . VAL A 1 121 ? -4.724 3.743 0.349 1.00 92.50 121 VAL A C 1
ATOM 947 O O . VAL A 1 121 ? -4.231 4.156 -0.695 1.00 92.50 121 VAL A O 1
ATOM 950 N N . LEU A 1 122 ? -5.048 2.457 0.530 1.00 92.19 122 LEU A N 1
ATOM 951 C CA . LEU A 1 122 ? -4.872 1.433 -0.505 1.00 92.19 122 LEU A CA 1
ATOM 952 C C . LEU A 1 122 ? -5.716 1.730 -1.739 1.00 92.19 122 LEU A C 1
ATOM 954 O O . LEU A 1 122 ? -5.192 1.681 -2.841 1.00 92.19 122 LEU A O 1
ATOM 958 N N . GLY A 1 123 ? -6.987 2.102 -1.566 1.00 91.00 123 GLY A N 1
ATOM 959 C CA . GLY A 1 123 ? -7.848 2.450 -2.695 1.00 91.00 123 GLY A CA 1
ATOM 960 C C . GLY A 1 123 ? -7.293 3.617 -3.517 1.00 91.00 123 GLY A C 1
ATOM 961 O O . GLY A 1 123 ? -7.258 3.546 -4.742 1.00 91.00 123 GLY A O 1
ATOM 962 N N . ALA A 1 124 ? -6.802 4.671 -2.859 1.00 90.38 124 ALA A N 1
ATOM 963 C CA . ALA A 1 124 ? -6.162 5.791 -3.548 1.00 90.38 124 ALA A CA 1
ATOM 964 C C . ALA A 1 124 ? -4.837 5.386 -4.219 1.00 90.38 124 ALA A C 1
ATOM 966 O O . ALA A 1 124 ? -4.564 5.802 -5.347 1.00 90.38 124 ALA A O 1
ATOM 967 N N . ALA A 1 125 ? -4.029 4.564 -3.543 1.00 87.69 125 ALA A N 1
ATOM 968 C CA . ALA A 1 125 ? -2.769 4.067 -4.075 1.00 87.69 125 ALA A CA 1
ATOM 969 C C . ALA A 1 125 ? -2.990 3.196 -5.319 1.00 87.69 125 ALA A C 1
ATOM 971 O O . ALA A 1 125 ? -2.320 3.418 -6.320 1.00 87.69 125 ALA A O 1
ATOM 972 N N . ASP A 1 126 ? -3.951 2.274 -5.300 1.00 89.00 126 ASP A N 1
ATOM 973 C CA . ASP A 1 126 ? -4.269 1.409 -6.441 1.00 89.00 126 ASP A CA 1
ATOM 974 C C . ASP A 1 126 ? -4.704 2.210 -7.663 1.00 89.00 126 ASP A C 1
ATOM 976 O O . ASP A 1 126 ? -4.220 1.956 -8.762 1.00 89.00 126 ASP A O 1
ATOM 980 N N . VAL A 1 127 ? -5.566 3.217 -7.487 1.00 89.06 127 VAL A N 1
ATOM 981 C CA . VAL A 1 127 ? -5.982 4.095 -8.593 1.00 89.06 127 VAL A CA 1
ATOM 982 C C . VAL A 1 127 ? -4.779 4.825 -9.193 1.00 89.06 127 VAL A C 1
ATOM 984 O O . VAL A 1 127 ? -4.636 4.884 -10.415 1.00 89.06 127 VAL A O 1
ATOM 987 N N . PHE A 1 128 ? -3.891 5.351 -8.346 1.00 85.44 128 PHE A N 1
ATOM 988 C CA . PHE A 1 128 ? -2.677 6.026 -8.796 1.00 85.44 128 PHE A CA 1
ATOM 989 C C . PHE A 1 128 ? -1.721 5.069 -9.526 1.00 85.44 128 PHE A C 1
ATOM 991 O O . PHE A 1 128 ? -1.298 5.351 -10.646 1.00 85.44 128 PHE A O 1
ATOM 998 N N . TYR A 1 129 ? -1.410 3.916 -8.929 1.00 82.25 129 TYR A N 1
ATOM 999 C CA . TYR A 1 129 ? -0.492 2.933 -9.507 1.00 82.25 129 TYR A CA 1
A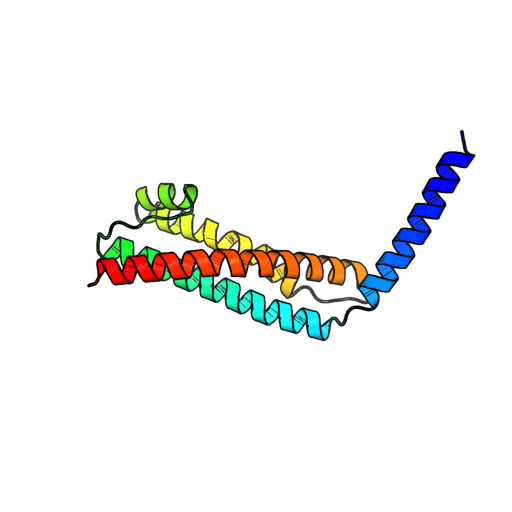TOM 1000 C C . TYR A 1 129 ? -1.050 2.269 -10.765 1.00 82.25 129 TYR A C 1
ATOM 1002 O O . TYR A 1 129 ? -0.275 1.926 -11.652 1.00 82.25 129 TYR A O 1
ATOM 1010 N N . LEU A 1 130 ? -2.371 2.135 -10.896 1.00 84.69 130 LEU A N 1
ATOM 1011 C CA . LEU A 1 130 ? -2.998 1.667 -12.129 1.00 84.69 130 LEU A CA 1
ATOM 1012 C C . LEU A 1 130 ? -2.733 2.638 -13.284 1.00 84.69 130 LEU A C 1
ATOM 1014 O O . LEU A 1 130 ? -2.358 2.203 -14.371 1.00 84.69 130 LEU A O 1
ATOM 1018 N N . ALA A 1 131 ? -2.870 3.946 -13.047 1.00 81.75 131 ALA A N 1
ATOM 1019 C CA . ALA A 1 131 ? -2.565 4.960 -14.055 1.00 81.75 131 ALA A CA 1
ATOM 1020 C C . ALA A 1 131 ? -1.081 4.928 -14.466 1.00 81.75 131 ALA A C 1
ATOM 1022 O O . ALA A 1 131 ? -0.772 4.963 -15.658 1.00 81.75 131 ALA A O 1
ATOM 1023 N N . VAL A 1 132 ? -0.173 4.793 -13.492 1.00 76.94 132 VAL A N 1
ATOM 1024 C CA . VAL A 1 132 ? 1.273 4.658 -13.744 1.00 76.94 132 VAL A CA 1
ATOM 1025 C C . VAL A 1 132 ? 1.578 3.389 -14.545 1.00 76.94 132 VAL A C 1
ATOM 1027 O O . VAL A 1 132 ? 2.273 3.457 -15.557 1.00 76.94 132 VAL A O 1
ATOM 1030 N N . ALA A 1 133 ? 1.021 2.243 -14.148 1.00 78.44 133 ALA A N 1
ATOM 1031 C CA . ALA A 1 133 ? 1.244 0.967 -14.821 1.00 78.44 133 ALA A CA 1
ATOM 1032 C C . ALA A 1 133 ? 0.755 0.991 -16.278 1.00 78.44 133 ALA A C 1
ATOM 1034 O O . ALA A 1 133 ? 1.469 0.530 -17.167 1.00 78.44 133 ALA A O 1
ATOM 1035 N N . ILE A 1 134 ? -0.424 1.569 -16.543 1.00 82.38 134 ILE A N 1
ATOM 1036 C CA . ILE A 1 134 ? -0.942 1.742 -17.909 1.00 82.38 134 ILE A CA 1
ATOM 1037 C C . ILE A 1 134 ? -0.001 2.626 -18.735 1.00 82.38 134 ILE A C 1
ATOM 1039 O O . ILE A 1 134 ? 0.356 2.256 -19.852 1.00 82.38 134 ILE A O 1
ATOM 1043 N N . ASN A 1 135 ? 0.440 3.763 -18.189 1.00 78.50 135 ASN A N 1
ATOM 1044 C CA . ASN A 1 135 ? 1.370 4.660 -18.875 1.00 78.50 135 ASN A CA 1
ATOM 1045 C C . ASN A 1 135 ? 2.698 3.962 -19.220 1.00 78.50 135 ASN A C 1
ATOM 1047 O O . ASN A 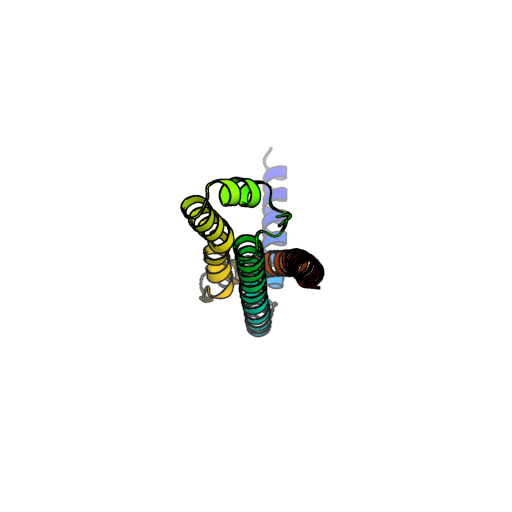1 135 ? 3.192 4.072 -20.342 1.00 78.50 135 ASN A O 1
ATOM 1051 N N . ASN A 1 136 ? 3.255 3.191 -18.286 1.00 73.00 136 ASN A N 1
ATOM 1052 C CA . ASN A 1 136 ? 4.510 2.474 -18.498 1.00 73.00 136 ASN A CA 1
ATOM 1053 C C . ASN A 1 136 ? 4.371 1.331 -19.511 1.00 73.00 136 ASN A C 1
ATOM 1055 O O . ASN A 1 136 ? 5.258 1.147 -20.344 1.00 73.00 136 ASN A O 1
ATOM 1059 N N . LEU A 1 137 ? 3.247 0.607 -19.497 1.00 74.06 137 LEU A N 1
ATOM 1060 C CA . LEU A 1 137 ? 2.935 -0.414 -20.502 1.00 74.06 137 LEU A CA 1
ATOM 1061 C C . LEU A 1 137 ? 2.811 0.183 -21.910 1.00 74.06 137 LEU A C 1
ATOM 1063 O O . LEU A 1 137 ? 3.352 -0.387 -22.856 1.00 74.06 137 LEU A O 1
ATOM 1067 N N . LEU A 1 138 ? 2.146 1.334 -22.052 1.00 78.00 138 LEU A N 1
ATOM 1068 C CA . LEU A 1 138 ? 2.029 2.033 -23.335 1.00 78.00 138 LEU A CA 1
ATOM 1069 C C . LEU A 1 138 ? 3.398 2.476 -23.865 1.00 78.00 138 LEU A C 1
ATOM 1071 O O . LEU A 1 138 ? 3.711 2.229 -25.027 1.00 78.00 138 LEU A O 1
ATOM 1075 N N . ASN A 1 139 ? 4.238 3.065 -23.011 1.00 69.44 139 ASN A N 1
ATOM 1076 C CA . ASN A 1 139 ? 5.590 3.481 -23.397 1.00 69.44 139 ASN A CA 1
ATOM 1077 C C . ASN A 1 139 ? 6.468 2.292 -23.806 1.00 69.44 139 ASN A C 1
ATOM 1079 O O . ASN A 1 139 ? 7.220 2.388 -24.774 1.00 69.44 139 ASN A O 1
ATOM 1083 N N . LEU A 1 140 ? 6.352 1.160 -23.105 1.00 68.75 140 LEU A N 1
ATOM 1084 C CA . LEU A 1 140 ? 7.070 -0.060 -23.463 1.00 68.75 140 LEU A CA 1
ATOM 1085 C C . LEU A 1 140 ? 6.615 -0.605 -24.824 1.00 68.75 140 LEU A C 1
ATOM 1087 O O . LEU A 1 140 ? 7.454 -0.999 -25.627 1.00 68.75 140 LEU A O 1
ATOM 1091 N N . ALA A 1 141 ? 5.308 -0.596 -25.102 1.00 73.62 141 ALA A N 1
ATOM 1092 C CA . ALA A 1 141 ? 4.772 -1.035 -26.388 1.00 73.62 141 ALA A CA 1
ATOM 1093 C C . ALA A 1 141 ? 5.263 -0.157 -27.553 1.00 73.62 141 ALA A C 1
ATOM 1095 O O . ALA A 1 141 ? 5.611 -0.690 -28.600 1.00 73.62 141 ALA A O 1
ATOM 1096 N N . ILE A 1 142 ? 5.345 1.165 -27.357 1.00 72.31 142 ILE A N 1
ATOM 1097 C CA . ILE A 1 142 ? 5.890 2.103 -28.354 1.00 72.31 142 ILE A CA 1
ATOM 1098 C C . ILE A 1 142 ? 7.390 1.870 -28.581 1.00 72.31 142 ILE A C 1
ATOM 1100 O O . ILE A 1 142 ? 7.859 1.996 -29.701 1.00 72.31 142 ILE A O 1
ATOM 1104 N N . ALA A 1 143 ? 8.154 1.540 -27.537 1.00 64.75 143 ALA A N 1
ATOM 1105 C CA . ALA A 1 143 ? 9.597 1.319 -27.657 1.00 64.75 143 ALA A CA 1
ATOM 1106 C C . ALA A 1 143 ? 9.975 -0.009 -28.346 1.00 64.75 143 ALA A C 1
ATOM 1108 O O . ALA A 1 143 ? 11.113 -0.154 -28.786 1.00 64.75 143 ALA A O 1
ATOM 1109 N N . LEU A 1 144 ? 9.058 -0.982 -28.392 1.00 66.25 144 LEU A N 1
ATOM 1110 C CA . LEU A 1 144 ? 9.280 -2.319 -28.963 1.00 66.25 144 LEU A CA 1
ATOM 1111 C C . LEU A 1 144 ? 8.681 -2.510 -30.369 1.00 66.25 144 LEU A C 1
ATOM 1113 O O . LEU A 1 144 ? 8.962 -3.536 -30.992 1.00 66.25 144 LEU A O 1
ATOM 1117 N N . GLY A 1 145 ? 7.834 -1.586 -30.831 1.00 57.44 145 GLY A N 1
ATOM 1118 C CA . GLY A 1 145 ? 7.221 -1.590 -32.167 1.00 57.44 145 GLY A CA 1
ATOM 1119 C C . GLY A 1 145 ? 7.927 -0.644 -33.123 1.00 57.44 145 GLY A C 1
ATOM 1120 O O . GLY A 1 145 ? 7.969 -0.982 -34.326 1.00 57.44 145 GLY A O 1
#